Protein AF-A0A962L2R9-F1 (afdb_monomer)

Foldseek 3Di:
DQDAPWKWDQDAPVGTDTDPDDDPPDPIDGSVLVVCVVVVNCPDVVSVVVNVVNVCVNVCVVQPPDDDPVVVVVVVVVVVD

Radius of gyration: 15.01 Å; Cα contacts (8 Å, |Δi|>4): 71; chains: 1; bounding box: 30×29×45 Å

Structure (mmCIF, N/CA/C/O backbone):
data_AF-A0A962L2R9-F1
#
_entry.id   AF-A0A962L2R9-F1
#
loop_
_atom_site.group_PDB
_atom_site.id
_atom_site.type_symbol
_atom_site.label_atom_id
_atom_site.label_alt_id
_atom_site.label_comp_id
_atom_site.label_asym_id
_atom_site.label_entity_id
_atom_site.label_seq_id
_atom_site.pdbx_PDB_ins_code
_atom_site.Cartn_x
_atom_site.Cartn_y
_atom_site.Cartn_z
_atom_site.occupancy
_atom_site.B_iso_or_equiv
_atom_site.auth_seq_id
_atom_site.auth_comp_id
_atom_site.auth_asym_id
_atom_site.auth_atom_id
_atom_site.pdbx_PDB_model_num
ATOM 1 N N . ALA A 1 1 ? 0.463 -1.211 -16.424 1.00 87.00 1 ALA A N 1
ATOM 2 C CA . ALA A 1 1 ? 0.527 -2.501 -15.704 1.00 87.00 1 ALA A CA 1
ATOM 3 C C . ALA A 1 1 ? 1.505 -2.374 -14.540 1.00 87.00 1 ALA A C 1
ATOM 5 O O . ALA A 1 1 ? 2.442 -1.587 -14.648 1.00 87.00 1 ALA A O 1
ATOM 6 N N . ILE A 1 2 ? 1.270 -3.098 -13.444 1.00 96.62 2 ILE A N 1
ATOM 7 C CA . ILE A 1 2 ? 2.186 -3.171 -12.295 1.00 96.62 2 ILE A CA 1
ATOM 8 C C . ILE A 1 2 ? 3.258 -4.231 -12.579 1.00 96.62 2 ILE A C 1
ATOM 10 O O . ILE A 1 2 ? 2.950 -5.256 -13.182 1.00 96.62 2 ILE A O 1
ATOM 14 N N . VAL A 1 3 ? 4.503 -3.970 -12.180 1.00 97.50 3 VAL A N 1
ATOM 15 C CA . VAL A 1 3 ? 5.685 -4.790 -12.476 1.00 97.50 3 VAL A CA 1
ATOM 16 C C . VAL A 1 3 ? 6.421 -5.096 -11.172 1.00 97.50 3 VAL A C 1
ATOM 18 O O . VAL A 1 3 ? 6.650 -4.193 -10.372 1.00 97.50 3 VAL A O 1
ATOM 21 N N . ALA A 1 4 ? 6.777 -6.361 -10.945 1.00 96.56 4 ALA A N 1
ATOM 22 C CA . ALA A 1 4 ? 7.562 -6.773 -9.779 1.00 96.56 4 ALA A CA 1
ATOM 23 C C . ALA A 1 4 ? 8.986 -6.189 -9.819 1.00 96.56 4 ALA A C 1
ATOM 25 O O . ALA A 1 4 ? 9.551 -6.014 -10.898 1.00 96.56 4 ALA A O 1
ATOM 26 N N . GLY A 1 5 ? 9.560 -5.890 -8.651 1.00 95.38 5 GLY A N 1
ATOM 27 C CA . GLY A 1 5 ? 10.873 -5.242 -8.530 1.00 95.38 5 GLY A CA 1
ATOM 28 C C . GLY A 1 5 ? 10.859 -3.721 -8.727 1.00 95.38 5 GLY A C 1
ATOM 29 O O . GLY A 1 5 ? 11.870 -3.065 -8.491 1.00 95.38 5 GLY A O 1
ATOM 30 N N . GLU A 1 6 ? 9.719 -3.147 -9.114 1.00 96.88 6 GLU A N 1
ATOM 31 C CA . GLU A 1 6 ? 9.522 -1.703 -9.243 1.00 96.88 6 GLU A CA 1
ATOM 32 C C . GLU A 1 6 ? 8.823 -1.122 -8.011 1.00 96.88 6 GLU A C 1
ATOM 34 O O . GLU A 1 6 ? 8.114 -1.823 -7.283 1.00 96.88 6 GLU A O 1
ATOM 39 N N . PHE A 1 7 ? 8.975 0.185 -7.801 1.00 97.19 7 PHE A N 1
ATOM 40 C CA . PHE A 1 7 ? 8.338 0.891 -6.693 1.00 97.19 7 PHE A CA 1
ATOM 41 C C . PHE A 1 7 ? 7.199 1.788 -7.163 1.00 97.19 7 PHE A C 1
ATOM 43 O O . PHE A 1 7 ? 7.257 2.411 -8.225 1.00 97.19 7 PHE A O 1
ATOM 50 N N . TYR A 1 8 ? 6.161 1.874 -6.335 1.00 97.56 8 TYR A N 1
ATOM 51 C CA . TYR A 1 8 ? 4.941 2.606 -6.637 1.00 97.56 8 TYR A CA 1
ATOM 52 C C . TYR A 1 8 ? 4.523 3.507 -5.481 1.00 97.56 8 TYR A C 1
ATOM 54 O O . TYR A 1 8 ? 4.550 3.110 -4.317 1.00 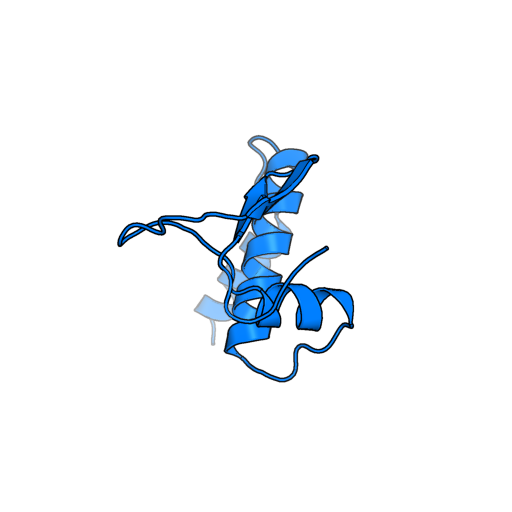97.56 8 TYR A O 1
ATOM 62 N N . ARG A 1 9 ? 4.064 4.711 -5.810 1.00 96.56 9 ARG A N 1
ATOM 63 C CA . ARG A 1 9 ? 3.310 5.576 -4.905 1.00 96.56 9 ARG A CA 1
ATOM 64 C C . ARG A 1 9 ? 1.823 5.301 -5.088 1.00 96.56 9 ARG A C 1
ATOM 66 O O . ARG A 1 9 ? 1.359 5.196 -6.218 1.00 96.56 9 ARG A O 1
ATOM 73 N N . TYR A 1 10 ? 1.089 5.212 -3.985 1.00 96.06 10 TYR A N 1
ATOM 74 C CA . TYR A 1 10 ? -0.368 5.124 -4.021 1.00 96.06 10 TYR A CA 1
ATOM 75 C C . 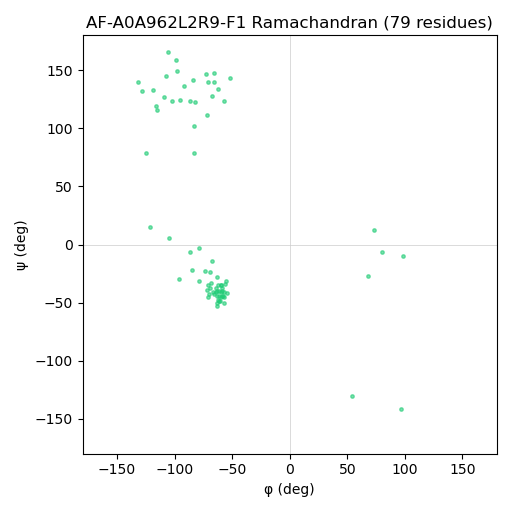TYR A 1 10 ? -0.982 6.512 -3.841 1.00 96.06 10 TYR A C 1
ATOM 77 O O . TYR A 1 10 ? -0.697 7.187 -2.849 1.00 96.06 10 TYR A O 1
ATOM 85 N N . VAL A 1 11 ? -1.823 6.909 -4.788 1.00 93.25 11 VAL A N 1
ATOM 86 C CA . VAL A 1 11 ? -2.636 8.121 -4.741 1.00 93.25 11 VAL A CA 1
ATOM 87 C C . VAL A 1 11 ? -4.099 7.672 -4.722 1.00 93.25 11 VAL A C 1
ATOM 89 O O . VAL A 1 11 ? -4.527 6.969 -5.638 1.00 93.25 11 VAL A O 1
ATOM 92 N N . PRO A 1 12 ? -4.874 7.996 -3.672 1.00 90.38 12 PRO A N 1
ATOM 93 C CA . PRO A 1 12 ? -6.306 7.715 -3.652 1.00 90.38 12 PRO A CA 1
ATOM 94 C C . PRO A 1 12 ? -6.992 8.250 -4.910 1.00 90.38 12 PRO A C 1
ATOM 96 O O . PRO A 1 12 ? -6.612 9.301 -5.409 1.00 90.38 12 PRO A O 1
ATOM 99 N N . GLU A 1 13 ? -7.982 7.517 -5.416 1.00 88.75 13 GLU A N 1
ATOM 100 C CA . GLU A 1 13 ? -8.741 7.827 -6.645 1.00 88.75 13 GLU A CA 1
ATOM 101 C C . GLU A 1 13 ? -7.951 7.737 -7.969 1.00 88.75 13 GLU A C 1
ATOM 103 O O . GLU A 1 13 ? -8.546 7.391 -8.987 1.00 88.75 13 GLU A O 1
ATOM 108 N N . GLU A 1 14 ? -6.628 7.930 -7.969 1.00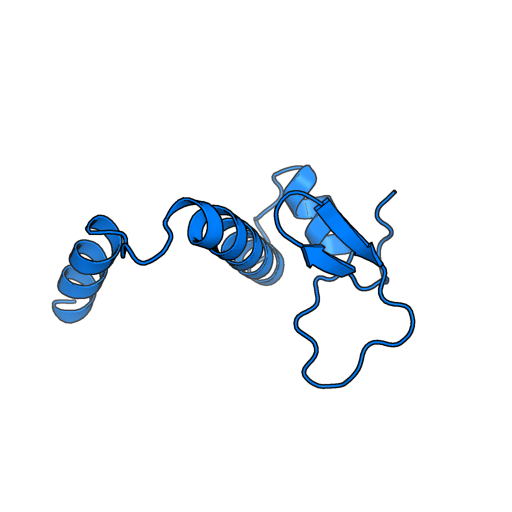 93.19 14 GLU A N 1
ATOM 109 C CA . GLU A 1 14 ? -5.777 7.786 -9.167 1.00 93.19 14 GLU A CA 1
ATOM 110 C C . GLU A 1 14 ? -5.111 6.400 -9.280 1.00 93.19 14 GLU A C 1
ATOM 112 O O . GLU A 1 14 ? -4.876 5.890 -10.377 1.00 93.19 14 GLU A O 1
ATOM 117 N N . GLY A 1 15 ? -4.842 5.747 -8.146 1.00 94.00 15 GLY A N 1
ATOM 118 C CA . GLY A 1 15 ? -4.232 4.422 -8.075 1.00 94.00 15 GLY A CA 1
ATOM 119 C C . GLY A 1 15 ? -2.717 4.448 -7.853 1.00 94.00 15 GLY A C 1
ATOM 120 O O . GLY A 1 15 ? -2.199 5.199 -7.028 1.00 94.00 15 GLY A O 1
ATOM 121 N N . PHE A 1 16 ? -1.996 3.538 -8.512 1.00 96.75 16 PHE A N 1
ATOM 122 C CA . PHE A 1 16 ? -0.557 3.343 -8.306 1.00 96.75 16 PHE A CA 1
ATOM 123 C C . PHE A 1 16 ? 0.271 3.980 -9.424 1.00 96.75 16 PHE A C 1
ATOM 125 O O . PHE A 1 16 ? 0.154 3.600 -10.589 1.00 96.75 16 PHE A O 1
ATOM 132 N N . HIS A 1 17 ? 1.185 4.874 -9.047 1.00 96.56 17 HIS A N 1
ATOM 133 C CA . HIS A 1 17 ? 2.110 5.551 -9.955 1.00 96.56 17 HIS A CA 1
ATOM 134 C C . HIS A 1 17 ? 3.527 5.031 -9.739 1.00 96.56 17 HIS A C 1
ATOM 136 O O . HIS A 1 17 ? 4.019 5.021 -8.609 1.00 96.56 17 HIS A O 1
ATOM 142 N N . ARG A 1 18 ? 4.189 4.592 -10.814 1.00 96.88 18 ARG A N 1
ATOM 143 C CA . ARG A 1 18 ? 5.572 4.100 -10.751 1.00 96.88 18 ARG A CA 1
ATOM 144 C C . ARG A 1 18 ? 6.525 5.233 -10.367 1.00 96.88 18 ARG A C 1
ATOM 146 O O . ARG A 1 18 ? 6.389 6.347 -10.865 1.00 96.88 18 ARG A O 1
ATOM 153 N N . VAL A 1 19 ? 7.502 4.924 -9.520 1.00 96.44 19 VAL A N 1
ATOM 154 C CA . VAL A 1 19 ? 8.569 5.835 -9.097 1.00 96.44 19 VAL A CA 1
ATOM 155 C C . VAL A 1 19 ? 9.902 5.290 -9.602 1.00 96.44 19 VAL A C 1
ATOM 157 O O . VAL A 1 19 ? 10.313 4.206 -9.202 1.00 96.44 19 VAL A O 1
ATOM 160 N N . CYS A 1 20 ? 10.558 6.033 -10.497 1.00 91.81 20 CYS A N 1
ATOM 161 C CA . CYS A 1 20 ? 11.826 5.619 -11.108 1.00 91.81 20 CYS A CA 1
ATOM 162 C C . CYS A 1 20 ? 13.036 5.845 -10.189 1.00 91.81 20 CYS A C 1
ATOM 164 O O . CYS A 1 20 ? 13.994 5.084 -10.241 1.00 91.81 20 CYS A O 1
ATOM 166 N N . GLU A 1 21 ? 12.983 6.877 -9.346 1.00 91.62 21 GLU A N 1
ATOM 167 C CA . GLU A 1 21 ? 14.070 7.268 -8.444 1.00 91.62 21 GLU A CA 1
ATOM 168 C C . GLU A 1 21 ? 13.542 7.307 -7.004 1.00 91.62 21 GLU A C 1
ATOM 170 O O . GLU A 1 21 ? 13.180 8.372 -6.501 1.00 91.62 21 GLU A O 1
ATOM 175 N N . PRO A 1 22 ? 13.400 6.141 -6.349 1.00 88.62 22 PRO A N 1
ATOM 176 C CA . PRO A 1 22 ? 12.936 6.083 -4.972 1.00 88.62 22 PRO A CA 1
ATOM 177 C C . PRO A 1 22 ? 13.979 6.702 -4.037 1.00 88.62 22 PRO A C 1
ATOM 179 O O . PRO A 1 22 ? 15.147 6.311 -4.046 1.00 88.62 22 PRO A O 1
ATOM 182 N N . THR A 1 23 ? 13.555 7.646 -3.199 1.00 91.44 23 THR A N 1
ATOM 183 C CA . THR A 1 23 ? 14.428 8.263 -2.197 1.00 91.44 23 THR A CA 1
ATOM 184 C C . THR A 1 23 ? 14.241 7.618 -0.820 1.00 91.44 23 THR A C 1
ATOM 186 O O . THR A 1 23 ? 13.148 7.137 -0.494 1.00 91.44 23 THR A O 1
ATOM 189 N N . PRO A 1 24 ? 15.287 7.576 0.028 1.00 83.81 24 PRO A N 1
ATOM 190 C CA . PRO A 1 24 ? 15.143 7.101 1.399 1.00 83.81 24 PRO A CA 1
ATOM 191 C C . PRO A 1 24 ? 14.079 7.905 2.154 1.00 83.81 24 PRO A C 1
ATOM 193 O O . PRO A 1 24 ? 14.171 9.125 2.264 1.00 83.81 24 PRO A O 1
ATOM 196 N N . GLY A 1 25 ? 13.079 7.206 2.691 1.00 83.69 25 GLY A N 1
ATOM 197 C CA . GLY A 1 25 ? 11.944 7.813 3.390 1.00 83.69 25 GLY A CA 1
ATOM 198 C C . GLY A 1 25 ? 10.683 7.966 2.539 1.00 83.69 25 GLY A C 1
ATOM 199 O O . GLY A 1 25 ? 9.618 8.227 3.103 1.00 83.69 25 GLY A O 1
ATOM 200 N N . ASP A 1 26 ? 10.752 7.734 1.222 1.00 87.94 26 ASP A N 1
ATOM 201 C CA . ASP A 1 26 ? 9.550 7.706 0.396 1.00 87.94 26 ASP A CA 1
ATOM 202 C C . ASP A 1 26 ? 8.605 6.581 0.831 1.00 87.94 26 ASP A C 1
ATOM 204 O O . ASP A 1 26 ? 8.975 5.417 1.013 1.00 87.94 26 ASP A O 1
ATOM 208 N N . TYR A 1 27 ? 7.328 6.930 0.947 1.00 89.50 27 TYR A N 1
ATOM 209 C CA . TYR A 1 27 ? 6.285 5.989 1.321 1.00 89.50 27 TYR A CA 1
ATOM 210 C C . TYR A 1 27 ? 5.806 5.196 0.098 1.00 89.50 27 TYR A C 1
ATOM 212 O O . TYR A 1 27 ? 4.764 5.493 -0.488 1.00 89.50 27 TYR A O 1
ATOM 220 N N . LEU A 1 28 ? 6.587 4.187 -0.293 1.00 95.81 28 LEU A N 1
ATOM 221 C CA . LEU A 1 28 ? 6.360 3.399 -1.509 1.00 95.81 28 LEU A CA 1
ATOM 222 C C . LEU A 1 28 ? 5.804 2.000 -1.216 1.00 95.81 28 LEU A C 1
ATOM 224 O O . LEU A 1 28 ? 5.806 1.508 -0.078 1.00 95.81 28 LEU A O 1
ATOM 228 N N . PHE A 1 29 ? 5.305 1.378 -2.277 1.00 96.81 29 PHE A N 1
ATOM 229 C CA . PHE A 1 29 ? 4.839 0.002 -2.352 1.00 96.81 29 PHE A CA 1
ATOM 230 C C . PHE A 1 29 ? 5.691 -0.747 -3.372 1.00 96.81 29 PHE A C 1
ATOM 232 O O . PHE A 1 29 ? 5.916 -0.242 -4.472 1.00 96.81 29 PHE A O 1
ATOM 239 N N . LYS A 1 30 ? 6.157 -1.945 -3.013 1.00 97.12 30 LYS A N 1
ATOM 240 C CA . LYS A 1 30 ? 6.834 -2.839 -3.957 1.00 97.12 30 LYS A CA 1
ATOM 241 C C . LYS A 1 30 ? 5.810 -3.397 -4.946 1.00 97.12 30 LYS A C 1
ATOM 243 O O . LYS A 1 30 ? 4.697 -3.740 -4.541 1.00 97.12 30 LYS A O 1
ATOM 248 N N . GLY A 1 31 ? 6.169 -3.510 -6.217 1.00 97.56 31 GLY A N 1
ATOM 249 C CA . GLY A 1 31 ? 5.268 -3.990 -7.261 1.00 97.56 31 GLY A CA 1
ATOM 250 C C . GLY A 1 31 ? 4.731 -5.393 -6.993 1.00 97.56 31 GLY A C 1
ATOM 251 O O . GLY A 1 31 ? 3.536 -5.628 -7.152 1.00 97.56 31 GLY A O 1
ATOM 252 N N . GLU A 1 32 ? 5.570 -6.298 -6.490 1.00 98.12 32 GLU A N 1
ATOM 253 C CA . GLU A 1 32 ? 5.158 -7.643 -6.079 1.00 98.12 32 GLU A CA 1
ATOM 254 C C . GLU A 1 32 ? 4.094 -7.623 -4.973 1.00 98.12 32 GLU A C 1
ATOM 256 O O . GLU A 1 32 ? 3.167 -8.428 -5.009 1.00 98.12 32 GLU A O 1
ATOM 261 N N . HIS A 1 33 ? 4.152 -6.661 -4.044 1.00 98.12 33 HIS A N 1
ATOM 262 C CA . HIS A 1 33 ? 3.123 -6.521 -3.015 1.00 98.12 33 HIS A CA 1
ATOM 263 C C . HIS A 1 33 ? 1.810 -6.038 -3.633 1.00 98.12 33 HIS A C 1
ATOM 265 O O . HIS A 1 33 ? 0.751 -6.549 -3.292 1.00 98.12 33 HIS A O 1
ATOM 271 N N . VAL A 1 34 ? 1.860 -5.071 -4.554 1.00 97.62 34 VAL A N 1
ATOM 272 C CA . VAL A 1 34 ? 0.660 -4.551 -5.232 1.00 97.62 34 VAL A CA 1
ATOM 273 C C . VAL A 1 34 ? -0.022 -5.644 -6.061 1.00 97.62 34 VAL A C 1
ATOM 275 O O . VAL A 1 34 ? -1.247 -5.746 -6.047 1.00 97.62 34 VAL A O 1
ATOM 278 N N . ILE A 1 35 ? 0.761 -6.487 -6.740 1.00 98.00 35 ILE A N 1
ATOM 279 C CA . ILE A 1 35 ? 0.250 -7.645 -7.482 1.00 98.00 35 ILE A CA 1
ATOM 280 C C . ILE A 1 35 ? -0.410 -8.644 -6.524 1.00 98.00 35 ILE A C 1
ATOM 282 O O . ILE A 1 35 ? -1.561 -9.011 -6.747 1.00 98.00 35 ILE A O 1
ATOM 286 N N . ALA A 1 36 ? 0.274 -9.033 -5.444 1.00 97.94 36 ALA A N 1
ATOM 287 C CA . ALA A 1 36 ? -0.254 -9.980 -4.460 1.00 97.94 36 ALA A CA 1
ATOM 288 C C . ALA A 1 36 ? -1.564 -9.483 -3.820 1.00 97.94 36 ALA A C 1
ATOM 290 O O . ALA A 1 36 ? -2.553 -10.214 -3.787 1.00 97.94 36 ALA A O 1
ATOM 291 N N . ILE A 1 37 ? -1.622 -8.198 -3.443 1.00 97.12 37 ILE A N 1
ATOM 292 C CA . ILE A 1 37 ? -2.843 -7.543 -2.945 1.00 97.12 37 ILE A CA 1
ATOM 293 C C . ILE A 1 37 ? -3.982 -7.650 -3.965 1.00 97.12 37 ILE A C 1
ATOM 295 O O . ILE A 1 37 ? -5.105 -7.979 -3.591 1.00 97.12 37 ILE A O 1
ATOM 299 N N . GLY A 1 38 ? -3.707 -7.392 -5.248 1.00 95.50 38 GLY A N 1
ATOM 300 C CA . GLY A 1 38 ? -4.701 -7.506 -6.319 1.00 95.50 38 GLY A CA 1
ATOM 301 C C . GLY A 1 38 ? -5.234 -8.930 -6.514 1.00 95.50 38 GLY A C 1
ATOM 302 O O . GLY A 1 38 ? -6.382 -9.100 -6.920 1.00 95.50 38 GLY A O 1
ATOM 303 N N . CYS A 1 39 ? -4.429 -9.940 -6.183 1.00 96.56 39 CYS A N 1
ATOM 304 C CA . CYS A 1 39 ? -4.813 -11.351 -6.203 1.00 96.56 39 CYS A CA 1
ATOM 305 C C . CYS A 1 39 ? -5.481 -11.828 -4.900 1.00 96.56 39 CYS A C 1
ATOM 307 O O . CYS A 1 39 ? -5.949 -12.962 -4.849 1.00 96.56 39 CYS A O 1
ATOM 309 N N . GLY A 1 40 ? -5.524 -10.995 -3.853 1.00 95.88 40 GLY A N 1
ATOM 310 C CA . GLY A 1 40 ? -5.994 -11.390 -2.522 1.00 95.88 40 GLY A CA 1
ATOM 311 C C . GLY A 1 40 ? -5.020 -12.283 -1.745 1.00 95.88 40 GLY A C 1
ATOM 312 O O . GLY A 1 40 ? -5.408 -12.838 -0.721 1.00 95.88 40 GLY A O 1
ATOM 313 N N . ASP A 1 41 ? -3.773 -12.410 -2.202 1.00 97.19 41 ASP A N 1
ATOM 314 C CA . ASP A 1 41 ? -2.718 -13.159 -1.518 1.00 97.19 41 ASP A CA 1
ATOM 315 C C . ASP A 1 41 ? -2.082 -12.276 -0.436 1.00 97.19 41 ASP A C 1
ATOM 317 O O . ASP A 1 41 ? -1.308 -11.362 -0.729 1.00 97.19 41 ASP A O 1
ATOM 321 N N . LEU A 1 42 ? -2.471 -12.513 0.819 1.00 96.06 42 LEU A N 1
ATOM 322 C CA . LEU A 1 42 ? -2.048 -11.740 1.991 1.00 96.06 42 LEU A CA 1
ATOM 323 C C . LEU A 1 42 ? -1.340 -12.608 3.044 1.00 96.06 42 LEU A C 1
ATOM 325 O O . LEU A 1 42 ? -1.174 -12.164 4.179 1.00 96.06 42 LEU A O 1
ATOM 329 N N . ASP A 1 43 ? -0.908 -13.821 2.683 1.00 95.25 43 ASP A N 1
ATOM 330 C CA . ASP A 1 43 ? -0.298 -14.775 3.624 1.00 95.25 43 ASP A CA 1
ATOM 331 C C . ASP A 1 43 ? 1.087 -14.310 4.110 1.00 95.25 43 ASP A C 1
ATOM 333 O O . ASP A 1 43 ? 1.549 -14.684 5.190 1.00 95.25 43 ASP A O 1
ATOM 337 N N . ASN A 1 44 ? 1.756 -13.455 3.330 1.00 95.31 44 ASN A N 1
ATOM 338 C CA . ASN A 1 44 ? 3.011 -12.825 3.720 1.00 95.31 44 ASN A CA 1
ATOM 339 C C . ASN A 1 44 ? 2.748 -11.584 4.604 1.00 95.31 44 ASN A C 1
ATOM 341 O O . ASN A 1 44 ? 2.137 -10.622 4.125 1.00 95.31 44 ASN A O 1
ATOM 345 N N . PRO A 1 45 ? 3.290 -11.520 5.839 1.00 96.56 45 PRO A N 1
ATOM 346 C CA . PRO A 1 45 ? 3.121 -10.371 6.733 1.00 96.56 45 PRO A CA 1
ATOM 347 C C . PRO A 1 45 ? 3.542 -9.016 6.137 1.00 96.56 45 PRO A C 1
ATOM 349 O O . PRO A 1 45 ? 2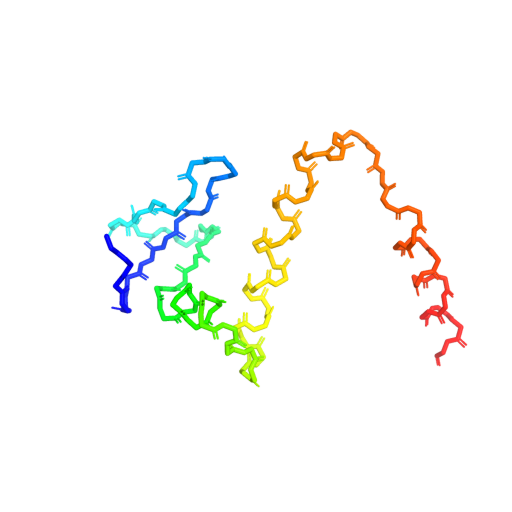.943 -7.986 6.455 1.00 96.56 45 PRO A O 1
ATOM 352 N N . GLU A 1 46 ? 4.545 -8.976 5.251 1.00 96.19 46 GLU A N 1
ATOM 353 C CA . GLU A 1 46 ? 4.947 -7.736 4.567 1.00 96.19 46 GLU A CA 1
ATOM 354 C C . GLU A 1 46 ? 3.893 -7.261 3.553 1.00 96.19 46 GLU A C 1
ATOM 356 O O . GLU A 1 46 ? 3.641 -6.053 3.406 1.00 96.19 46 GLU A O 1
ATOM 361 N N . VAL A 1 47 ? 3.257 -8.209 2.860 1.00 97.38 47 VAL A N 1
ATOM 362 C CA . VAL A 1 47 ? 2.167 -7.939 1.916 1.00 97.38 47 VAL A CA 1
ATOM 363 C C . VAL A 1 47 ? 0.922 -7.514 2.684 1.00 97.38 47 VAL A C 1
ATOM 365 O O . VAL A 1 47 ? 0.334 -6.486 2.351 1.00 97.38 47 VAL A O 1
ATOM 368 N N . GLU A 1 48 ? 0.578 -8.207 3.771 1.00 97.44 48 GLU A N 1
ATOM 369 C CA . GLU A 1 48 ? -0.525 -7.828 4.658 1.00 97.44 48 GLU A CA 1
ATOM 370 C C . GLU A 1 48 ? -0.329 -6.408 5.222 1.00 97.44 48 GLU A C 1
ATOM 372 O O . GLU A 1 48 ? -1.244 -5.578 5.202 1.00 97.44 48 GLU A O 1
ATOM 377 N N . GLY A 1 49 ? 0.889 -6.075 5.661 1.00 96.94 49 GLY A N 1
ATOM 378 C CA . GLY A 1 49 ? 1.245 -4.725 6.098 1.00 96.94 49 GLY A CA 1
ATOM 379 C C . GLY A 1 49 ? 1.053 -3.681 4.994 1.00 96.94 49 GLY A C 1
ATOM 380 O O . GLY A 1 49 ? 0.512 -2.598 5.236 1.00 96.94 49 GLY A O 1
ATOM 381 N N . SER A 1 50 ? 1.428 -4.015 3.760 1.00 96.75 50 SER A N 1
ATOM 382 C CA . SER A 1 50 ? 1.211 -3.160 2.588 1.00 96.75 50 SER A CA 1
ATOM 383 C C . SER A 1 50 ? -0.282 -2.988 2.277 1.00 96.75 50 SER A C 1
ATOM 385 O O . SER A 1 50 ? -0.732 -1.862 2.060 1.00 96.75 50 SER A O 1
ATOM 387 N N . ALA A 1 51 ? -1.073 -4.058 2.359 1.00 96.69 51 ALA A N 1
ATOM 388 C CA . ALA A 1 51 ? -2.521 -4.031 2.173 1.00 96.69 51 ALA A CA 1
ATOM 389 C C . ALA A 1 51 ? -3.205 -3.133 3.211 1.00 96.69 51 ALA A C 1
ATOM 391 O O . ALA A 1 51 ? -3.969 -2.233 2.860 1.00 96.69 51 ALA A O 1
ATOM 392 N N . LYS A 1 52 ? -2.859 -3.299 4.496 1.00 95.75 52 LYS A N 1
ATOM 393 C CA . LYS A 1 52 ? -3.350 -2.451 5.595 1.00 95.75 52 LYS A CA 1
ATOM 394 C C . LYS A 1 52 ? -3.076 -0.973 5.325 1.00 95.75 52 LYS A C 1
ATOM 396 O O . LYS A 1 52 ? -3.949 -0.137 5.568 1.00 95.75 52 LYS A O 1
AT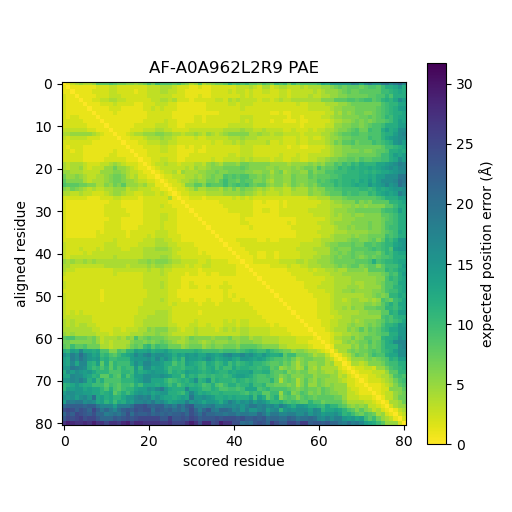OM 401 N N . ARG A 1 53 ? -1.887 -0.638 4.813 1.00 94.50 53 ARG A N 1
ATOM 402 C CA . ARG A 1 53 ? -1.515 0.741 4.458 1.00 94.50 53 ARG A CA 1
ATOM 403 C C . ARG A 1 53 ? -2.393 1.296 3.337 1.00 94.50 53 ARG A C 1
ATOM 405 O O . ARG A 1 53 ? -2.974 2.358 3.536 1.00 94.50 53 ARG A O 1
ATOM 412 N N . VAL A 1 54 ? -2.521 0.591 2.208 1.00 94.62 54 VAL A N 1
ATOM 413 C CA . VAL A 1 54 ? -3.358 1.030 1.070 1.00 94.62 54 VAL A CA 1
ATOM 414 C C . VAL A 1 54 ? -4.801 1.238 1.517 1.00 94.62 54 VAL A C 1
ATOM 416 O O . VAL A 1 54 ? -5.367 2.311 1.303 1.00 94.62 54 VAL A O 1
ATOM 419 N N . THR A 1 55 ? -5.378 0.256 2.210 1.00 93.00 55 THR A N 1
ATOM 420 C CA . THR A 1 55 ? -6.758 0.316 2.706 1.00 93.00 55 THR A CA 1
ATOM 421 C C . THR A 1 55 ? -6.954 1.493 3.653 1.00 93.00 55 THR A C 1
ATOM 423 O O . THR A 1 55 ? -7.912 2.251 3.519 1.00 93.00 55 THR A O 1
ATOM 426 N N . ARG A 1 56 ? -6.020 1.708 4.587 1.00 90.69 56 ARG A N 1
ATOM 427 C CA . ARG A 1 56 ? -6.098 2.833 5.521 1.00 90.69 56 ARG A CA 1
ATOM 428 C C . ARG A 1 56 ? -6.032 4.176 4.802 1.00 90.69 56 ARG A C 1
ATOM 430 O O . ARG A 1 56 ? -6.814 5.056 5.145 1.00 90.69 56 ARG A O 1
ATOM 437 N N . THR A 1 57 ? -5.133 4.334 3.834 1.00 90.06 57 THR A N 1
ATOM 438 C CA . THR A 1 57 ? -5.016 5.568 3.047 1.00 90.06 57 THR A CA 1
ATOM 439 C C . THR A 1 57 ? -6.275 5.814 2.213 1.00 90.06 57 THR A C 1
ATOM 441 O O . THR A 1 57 ? -6.775 6.933 2.197 1.00 90.06 57 THR A O 1
ATOM 444 N N . SER A 1 58 ? -6.840 4.765 1.610 1.00 90.75 58 SER A N 1
ATOM 445 C CA . SER A 1 58 ? -8.082 4.840 0.826 1.00 90.75 58 SER A CA 1
ATOM 446 C C . SER A 1 58 ? -9.267 5.290 1.683 1.00 90.75 58 SER A C 1
ATOM 448 O O . SER A 1 58 ? -10.000 6.207 1.329 1.00 90.75 58 SER A O 1
ATOM 450 N N . ILE A 1 59 ? -9.432 4.672 2.856 1.00 88.81 59 ILE A N 1
ATOM 451 C CA . ILE A 1 59 ? -10.536 4.978 3.771 1.00 88.81 59 ILE A CA 1
ATOM 452 C C . ILE A 1 59 ? -10.353 6.356 4.418 1.00 88.81 59 ILE A C 1
ATOM 454 O O . ILE A 1 59 ? -11.338 7.051 4.646 1.00 88.81 59 ILE A O 1
ATOM 458 N N . ALA A 1 60 ? -9.118 6.771 4.715 1.00 86.69 60 ALA A N 1
ATOM 459 C CA . ALA A 1 60 ? -8.853 8.060 5.353 1.00 86.69 60 ALA A CA 1
ATOM 460 C C . ALA A 1 60 ? -9.417 9.238 4.543 1.00 86.69 60 ALA A C 1
ATOM 462 O O . ALA A 1 60 ? -10.022 10.129 5.134 1.00 86.69 60 ALA A O 1
ATOM 463 N N . VAL A 1 61 ? -9.294 9.205 3.211 1.00 84.12 61 VAL A N 1
ATOM 464 C CA . VAL A 1 61 ? -9.859 10.244 2.330 1.00 84.12 61 VAL A CA 1
ATOM 465 C C . VAL A 1 61 ? -11.384 10.315 2.450 1.00 84.12 61 VAL A C 1
ATOM 467 O O . VAL A 1 61 ? -11.944 11.403 2.537 1.00 84.12 61 VAL A O 1
ATOM 470 N N . LEU A 1 62 ? -12.059 9.168 2.551 1.00 84.69 62 LEU A N 1
ATOM 471 C CA . LEU A 1 62 ? -13.522 9.098 2.662 1.00 84.69 62 LEU A CA 1
ATOM 472 C C . LEU A 1 62 ? -14.051 9.526 4.040 1.00 84.69 62 LEU A C 1
ATOM 474 O O . LEU A 1 62 ? -15.219 9.889 4.181 1.00 84.69 62 LEU A O 1
ATOM 478 N N . LEU A 1 63 ? -13.213 9.458 5.074 1.00 84.25 63 LEU A N 1
ATOM 479 C CA . LEU A 1 63 ? -13.601 9.794 6.442 1.00 84.25 63 LEU A CA 1
ATOM 480 C C . LEU A 1 63 ? -13.500 11.290 6.762 1.00 84.25 63 LEU A C 1
ATOM 482 O O . LEU A 1 63 ? -14.163 11.750 7.702 1.00 84.25 63 LEU A O 1
ATOM 486 N N . GLY A 1 64 ? -12.694 12.043 6.008 1.00 79.62 64 GLY A N 1
ATOM 487 C CA . GLY A 1 64 ? -12.335 13.416 6.358 1.00 79.62 64 GLY A 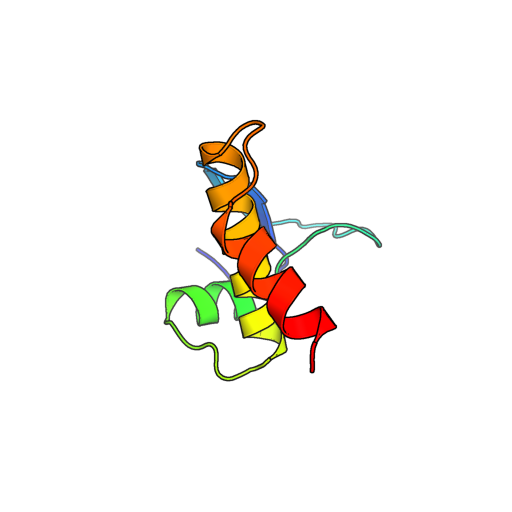CA 1
ATOM 488 C C . GLY A 1 64 ? -11.744 13.482 7.771 1.00 79.62 64 GLY A C 1
ATOM 489 O O . GLY A 1 64 ? -10.907 12.661 8.143 1.00 79.62 64 GLY A O 1
ATOM 490 N N . ASP A 1 65 ? -12.241 14.403 8.599 1.00 75.00 65 ASP A N 1
ATOM 491 C CA . ASP A 1 65 ? -11.756 14.598 9.977 1.00 75.00 65 ASP A CA 1
ATOM 492 C C . ASP A 1 65 ? -12.285 13.568 10.992 1.00 75.00 65 ASP A C 1
ATOM 494 O O . ASP A 1 65 ? -11.931 13.595 12.176 1.00 75.00 65 ASP A O 1
ATOM 498 N N . ARG A 1 66 ? -13.164 12.647 10.578 1.00 75.44 66 ARG A N 1
ATOM 499 C CA . ARG A 1 66 ? -13.817 11.721 11.511 1.00 75.44 66 ARG A CA 1
ATOM 500 C C . ARG A 1 66 ? -12.977 10.473 11.743 1.00 75.44 66 ARG A C 1
ATOM 502 O O . ARG A 1 66 ? -12.691 9.695 10.839 1.00 75.44 66 ARG A O 1
ATOM 509 N N . ARG A 1 67 ? -12.656 10.210 13.009 1.00 74.75 67 ARG A N 1
ATOM 510 C CA . ARG A 1 67 ? -12.068 8.932 13.426 1.00 74.75 67 ARG A CA 1
ATOM 511 C C . ARG A 1 67 ? -13.107 7.811 13.394 1.00 74.75 67 ARG A C 1
ATOM 513 O O . ARG A 1 67 ? -14.279 8.014 13.707 1.00 74.75 67 ARG A O 1
ATOM 520 N N . LEU A 1 68 ? -12.662 6.597 13.068 1.00 78.75 68 LEU A N 1
ATOM 521 C CA . LEU A 1 68 ? -13.496 5.397 13.172 1.00 78.75 68 LEU A CA 1
ATOM 522 C C . LEU A 1 68 ? -13.698 5.028 14.646 1.00 78.75 68 LEU A C 1
ATOM 524 O O . LEU A 1 68 ? -12.763 4.553 15.288 1.00 78.75 68 LEU A O 1
ATOM 528 N N . LYS A 1 69 ? -14.925 5.174 15.158 1.00 74.56 69 LYS A N 1
ATOM 529 C CA . LYS A 1 69 ? -15.292 4.800 16.540 1.00 74.56 69 LYS A CA 1
ATOM 530 C C . LYS A 1 69 ? -14.995 3.333 16.869 1.00 74.56 69 LYS A C 1
ATOM 532 O O . LYS A 1 69 ? -14.584 3.020 17.979 1.00 74.56 69 LYS A O 1
ATOM 537 N N . SER A 1 70 ? -15.129 2.432 15.894 1.00 79.75 70 SER A N 1
ATOM 538 C CA . SER A 1 70 ? -14.753 1.022 16.064 1.00 79.75 70 SER A CA 1
ATOM 539 C C . SER A 1 70 ? -13.270 0.850 16.403 1.00 79.75 70 SER A C 1
ATOM 541 O O . SER A 1 70 ? -12.927 -0.007 17.207 1.00 79.75 70 SER A O 1
ATOM 543 N N . ARG A 1 71 ? -12.379 1.693 15.860 1.00 76.81 71 ARG A N 1
ATOM 544 C CA . ARG A 1 71 ? -10.947 1.655 16.202 1.00 76.81 71 ARG A CA 1
ATOM 545 C C . ARG A 1 71 ? -10.674 2.105 17.634 1.00 76.81 71 ARG A C 1
ATOM 547 O O . ARG A 1 71 ? -9.721 1.621 18.231 1.00 76.81 71 ARG A O 1
ATOM 554 N N . GLU A 1 72 ? -11.457 3.046 18.154 1.00 78.38 72 GLU A N 1
ATOM 555 C CA . GLU A 1 72 ? -11.343 3.476 19.553 1.00 78.38 72 GLU A CA 1
ATOM 556 C C . GLU A 1 72 ? -11.745 2.338 20.493 1.00 78.38 72 GLU A C 1
ATOM 558 O O . GLU A 1 72 ? -11.026 2.068 21.449 1.00 78.38 72 GLU A O 1
ATOM 563 N N . LEU A 1 73 ? -12.808 1.604 20.150 1.00 78.50 73 LEU A N 1
ATOM 564 C CA . LEU A 1 73 ? -13.244 0.422 20.891 1.00 78.50 73 LEU A CA 1
ATOM 565 C C . LEU A 1 73 ? -12.171 -0.681 20.926 1.00 78.50 73 LEU A C 1
ATOM 567 O O . LEU A 1 73 ? -11.862 -1.192 21.995 1.00 78.50 73 LEU A O 1
ATOM 571 N N . PHE A 1 74 ? -11.573 -1.035 19.781 1.00 77.38 74 PHE A N 1
ATOM 572 C CA . PHE A 1 74 ? -10.535 -2.077 19.747 1.00 77.38 74 PHE A CA 1
ATOM 573 C C . PHE A 1 74 ? -9.282 -1.696 20.543 1.00 77.38 74 PHE A C 1
ATOM 575 O O . PHE A 1 74 ? -8.740 -2.550 21.234 1.00 77.38 74 PHE A O 1
ATOM 582 N N . ARG A 1 75 ? -8.864 -0.421 20.515 1.00 75.25 75 ARG A N 1
ATOM 583 C CA . ARG A 1 75 ? -7.756 0.050 21.365 1.00 75.25 75 ARG A CA 1
ATOM 584 C C . ARG A 1 75 ? -8.057 -0.104 22.846 1.00 75.25 75 ARG A C 1
ATOM 586 O O . ARG A 1 75 ? -7.202 -0.568 23.580 1.00 75.25 75 ARG A O 1
ATOM 593 N N . GLN A 1 76 ? -9.272 0.257 23.260 1.00 75.50 76 GLN A N 1
ATOM 594 C CA . GLN A 1 76 ? -9.676 0.091 24.653 1.00 75.50 76 GLN A CA 1
ATOM 595 C C . GLN A 1 76 ? -9.583 -1.374 25.083 1.00 75.50 76 GLN A C 1
ATOM 597 O O . GLN A 1 76 ? -9.173 -1.629 26.199 1.00 75.50 76 GLN A O 1
ATOM 602 N N . ILE A 1 77 ? -9.922 -2.331 24.212 1.00 73.44 77 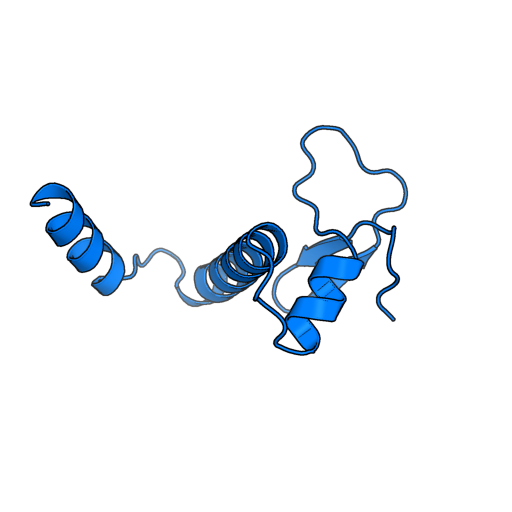ILE A N 1
ATOM 603 C CA . ILE A 1 77 ? -9.852 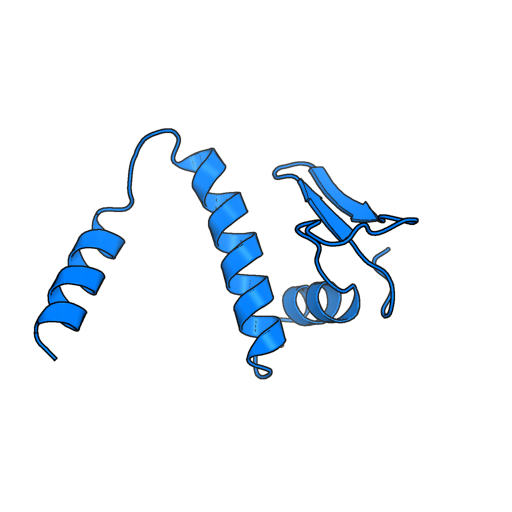-3.767 24.528 1.00 73.44 77 ILE A CA 1
ATOM 604 C C . ILE A 1 77 ? -8.398 -4.268 24.612 1.00 73.44 77 ILE A C 1
ATOM 606 O O . ILE A 1 77 ? -8.093 -5.062 25.500 1.00 73.44 77 ILE A O 1
ATOM 610 N N . GLU A 1 78 ? -7.503 -3.800 23.734 1.00 67.31 78 GLU A N 1
ATOM 611 C CA . G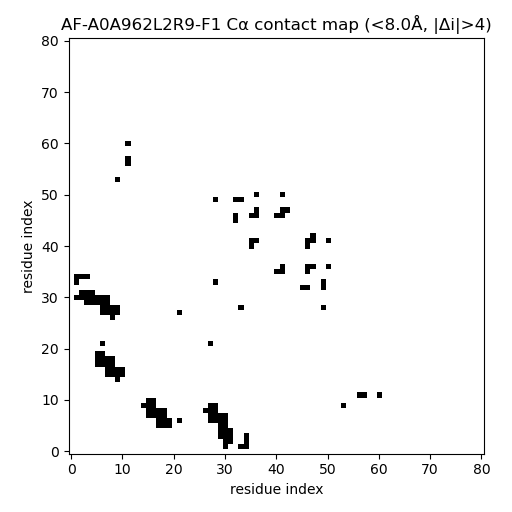LU A 1 78 ? -6.067 -4.127 23.805 1.00 67.31 78 GLU A CA 1
ATOM 612 C C . GLU A 1 78 ? -5.417 -3.610 25.098 1.00 67.31 78 GLU A C 1
ATOM 614 O O . GLU A 1 78 ? -4.588 -4.307 25.665 1.00 67.31 78 GLU A O 1
ATOM 619 N N . ASP A 1 79 ? -5.834 -2.448 25.617 1.00 61.38 79 ASP A N 1
ATOM 620 C CA . ASP A 1 79 ? -5.308 -1.894 26.878 1.00 61.38 79 ASP A CA 1
ATOM 621 C C . ASP A 1 79 ? -5.688 -2.730 28.129 1.00 61.38 79 ASP A C 1
ATOM 623 O O . ASP A 1 79 ? -5.116 -2.531 29.203 1.00 61.38 79 ASP A O 1
ATOM 627 N N . PHE A 1 80 ? -6.648 -3.660 28.015 1.00 55.75 80 PHE A N 1
ATOM 628 C CA . PHE A 1 80 ? -7.093 -4.554 29.098 1.00 55.75 80 PHE A CA 1
ATOM 629 C C . PHE A 1 80 ? -6.591 -6.004 28.969 1.00 55.75 80 PHE A C 1
ATOM 631 O O . PHE A 1 80 ? -7.015 -6.850 29.762 1.00 55.75 80 PHE A O 1
ATOM 638 N N . THR A 1 81 ? -5.724 -6.307 27.995 1.00 47.44 81 THR A N 1
ATOM 639 C CA . THR A 1 81 ? -5.151 -7.651 27.771 1.00 47.44 81 THR A CA 1
ATOM 640 C C . THR A 1 81 ? -3.641 -7.632 27.966 1.00 47.44 81 THR A C 1
ATOM 642 O O . THR A 1 81 ? -3.129 -8.569 28.619 1.00 47.44 81 THR A O 1
#

pLDDT: mean 89.12, std 10.46, range [47.44, 98.12]

Nearest PDB structures (foldseek):
  3q8d-assembly1_A  TM=8.680E-01  e=9.649E-03  Escherichia coli

Solvent-accessible surface area (backbone atoms only — not comparable to full-atom values): 4985 Å² total; per-residue (Å²): 136,88,48,69,92,39,40,25,38,76,41,77,99,78,43,76,44,79,46,93,78,82,54,97,86,63,83,65,40,50,21,52,40,57,53,31,52,75,71,68,53,50,89,49,70,71,34,35,52,50,46,54,49,54,54,50,56,50,49,45,69,78,43,61,94,57,76,64,66,70,60,56,53,54,51,58,54,59,78,76,110

Sequence (81 aa):
AIVAGEFYRYVPEEGFHRVCEPTPGDYLFKGEHVIAIGCGDLDNPEVEGSAKRVTRTSIAVLLGDRRLKSRELFRQIEDFT

Secondary structure (DSSP, 8-state):
---TT-EEEEETTTEEEEESSPPTT---EEHHHHHHHHHT---SHHHHHHHHHHHHHHHHHHHTT---HHHHHHHHHHTT-

Mean predicted aligned error: 5.8 Å